Protein AF-G4ZPX1-F1 (afdb_monomer)

Secondary structure (DSSP, 8-state):
-PPPPPTTTS-HHHHHHHHHHHHHH-BTTBPPTTHHHHHHHHHT--HHHHHHHHHGGG-TTTS---HHHHHHHH---HHHHHHHHHTTSS-----SSPPP--HHHHHHHHHHHHHHEE--TTS--EE----------------------

Foldseek 3Di:
DDDDQDLQNPPLLLLLLLLVQQVVCDDPNDGDPCSLVVSCVVSVDDSVSSVVSNVCQVPCVSNDDDLVVNCVRNVDDSVVVVVCCVVVSHDDDDPPDDPPCDPVNVVVVVVVQVVQWDDDPPGDTDGPDPPPPDPPPPPPDPPDDDDDD

Structure (mmCIF, N/CA/C/O backbone):
data_AF-G4ZPX1-F1
#
_entry.id   AF-G4ZPX1-F1
#
loop_
_atom_site.group_PDB
_atom_site.id
_atom_site.type_symbol
_atom_site.label_atom_id
_atom_site.label_alt_id
_atom_site.label_comp_id
_atom_site.label_asym_id
_atom_site.label_entity_id
_atom_site.label_seq_id
_atom_site.pdbx_PDB_ins_code
_atom_site.Cartn_x
_atom_site.Cartn_y
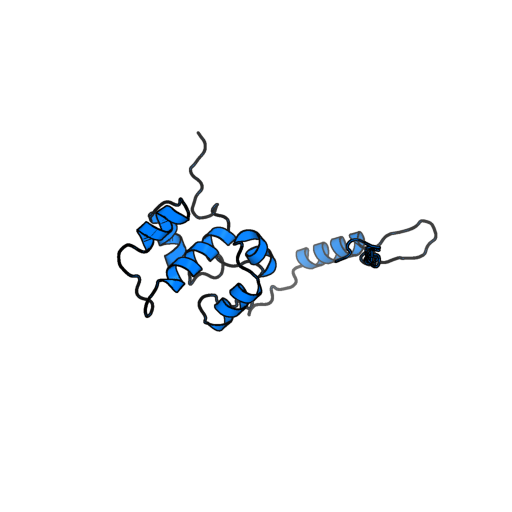_atom_site.Cartn_z
_atom_site.occupancy
_atom_site.B_iso_or_equiv
_atom_site.auth_seq_id
_atom_site.auth_comp_id
_atom_site.auth_asym_id
_atom_site.auth_atom_id
_atom_site.pdbx_PDB_model_num
ATOM 1 N N . MET A 1 1 ? -25.672 5.554 -15.683 1.00 37.12 1 MET A N 1
ATOM 2 C CA . MET A 1 1 ? -25.427 5.638 -14.225 1.00 37.12 1 MET A CA 1
ATOM 3 C C . MET A 1 1 ? -23.977 5.265 -13.937 1.00 37.12 1 MET A C 1
ATOM 5 O O . MET A 1 1 ? -23.574 4.195 -14.384 1.00 37.12 1 MET A O 1
ATOM 9 N N . PRO A 1 2 ? -23.169 6.116 -13.281 1.00 41.38 2 PRO A N 1
ATOM 10 C CA . PRO A 1 2 ? -21.774 5.790 -12.992 1.00 41.38 2 PRO A CA 1
ATOM 11 C C . PRO A 1 2 ? -21.700 4.711 -11.901 1.00 41.38 2 PRO A C 1
ATOM 13 O O . PRO A 1 2 ? -22.373 4.808 -10.877 1.00 41.38 2 PRO A O 1
ATOM 16 N N . ARG A 1 3 ? -20.921 3.650 -12.143 1.00 43.56 3 ARG A N 1
ATOM 17 C CA . ARG A 1 3 ? -20.733 2.548 -11.186 1.00 43.56 3 ARG A CA 1
ATOM 18 C C . ARG A 1 3 ? -19.874 3.017 -10.008 1.00 43.56 3 ARG A C 1
ATOM 20 O O . ARG A 1 3 ? -18.941 3.794 -10.190 1.00 43.56 3 ARG A O 1
ATOM 27 N N . THR A 1 4 ? -20.167 2.511 -8.813 1.00 50.19 4 THR A N 1
ATOM 28 C CA . THR A 1 4 ? -19.365 2.721 -7.603 1.00 50.19 4 THR A CA 1
ATOM 29 C C . THR A 1 4 ? -17.980 2.106 -7.798 1.00 50.19 4 THR A C 1
ATOM 31 O O . THR A 1 4 ? -17.875 0.913 -8.082 1.00 50.19 4 THR A O 1
ATOM 34 N N . VAL A 1 5 ? -16.936 2.927 -7.659 1.00 48.28 5 VAL A N 1
ATOM 35 C CA . VAL A 1 5 ? -15.521 2.535 -7.747 1.00 48.28 5 VAL A CA 1
ATOM 36 C C . VAL A 1 5 ? -15.256 1.293 -6.894 1.00 48.28 5 VAL A C 1
ATOM 38 O O . VAL A 1 5 ? -15.472 1.291 -5.679 1.00 48.28 5 VAL A O 1
ATOM 41 N N . GLY A 1 6 ? -14.847 0.208 -7.547 1.00 49.94 6 GLY A N 1
ATOM 42 C CA . GLY A 1 6 ? -14.564 -1.061 -6.895 1.00 49.94 6 GLY A CA 1
ATOM 43 C C . GLY A 1 6 ? -13.269 -0.982 -6.092 1.00 49.94 6 GLY A C 1
ATOM 44 O O . GLY A 1 6 ? -12.455 -0.080 -6.267 1.00 49.94 6 GLY A O 1
ATOM 45 N N . ALA A 1 7 ? -13.007 -1.980 -5.247 1.00 50.41 7 ALA A N 1
ATOM 46 C CA . ALA A 1 7 ? -11.753 -2.067 -4.493 1.00 50.41 7 ALA A CA 1
ATOM 47 C C . ALA A 1 7 ? -10.489 -2.038 -5.383 1.00 50.41 7 ALA A C 1
ATOM 49 O O . ALA A 1 7 ? -9.412 -1.752 -4.875 1.00 50.41 7 ALA A O 1
ATOM 50 N N . LYS A 1 8 ? -10.619 -2.305 -6.696 1.00 54.94 8 LYS A N 1
ATOM 51 C CA . LYS A 1 8 ? -9.565 -2.159 -7.716 1.00 54.94 8 LYS A CA 1
ATOM 52 C C . LYS A 1 8 ? -9.292 -0.706 -8.134 1.00 54.94 8 LYS A C 1
ATOM 54 O O . LYS A 1 8 ? -8.160 -0.437 -8.520 1.00 54.94 8 LYS A O 1
ATOM 59 N N . ASP A 1 9 ? -10.245 0.204 -7.959 1.00 61.44 9 ASP A N 1
ATOM 60 C CA . ASP A 1 9 ? -10.151 1.616 -8.362 1.00 61.44 9 ASP A CA 1
ATOM 61 C C . ASP A 1 9 ? -9.663 2.534 -7.228 1.00 61.44 9 ASP A C 1
ATOM 63 O O . ASP A 1 9 ? -9.348 3.700 -7.446 1.00 61.44 9 ASP A O 1
ATOM 67 N N . ILE A 1 10 ? -9.578 2.016 -5.996 1.00 71.00 10 ILE A N 1
ATOM 68 C CA . ILE A 1 10 ? -9.007 2.747 -4.858 1.00 71.00 10 ILE A CA 1
ATOM 69 C C . ILE A 1 10 ? -7.516 2.946 -5.123 1.00 71.00 10 ILE A C 1
ATOM 71 O O . ILE A 1 10 ? -6.795 1.957 -5.281 1.00 71.00 10 ILE A O 1
ATOM 75 N N . THR A 1 11 ? -7.038 4.191 -5.123 1.00 77.12 11 THR A N 1
ATOM 76 C CA . THR A 1 11 ? -5.623 4.496 -5.358 1.00 77.12 11 THR A CA 1
ATOM 77 C C . THR A 1 11 ? -4.735 3.691 -4.396 1.00 77.12 11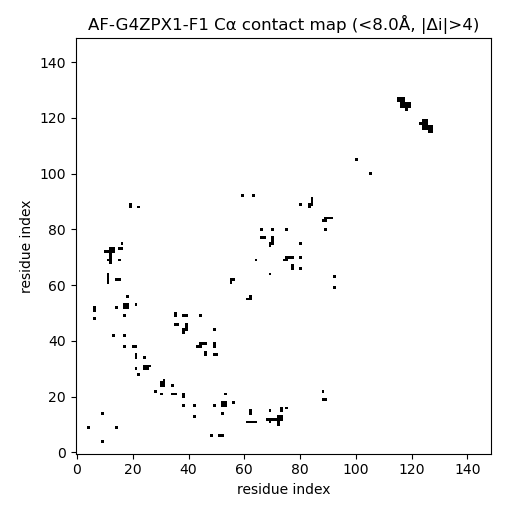 THR A C 1
ATOM 79 O O . THR A 1 11 ? -5.005 3.676 -3.190 1.00 77.12 11 THR A O 1
ATOM 82 N N . PRO A 1 12 ? -3.681 3.016 -4.879 1.00 73.44 12 PRO A N 1
ATOM 83 C CA . PRO A 1 12 ? -2.778 2.211 -4.046 1.00 73.44 12 PRO A CA 1
ATOM 84 C C . PRO A 1 12 ? -2.217 2.962 -2.824 1.00 73.44 12 PRO A C 1
ATOM 86 O O . PRO A 1 12 ? -2.139 2.378 -1.743 1.00 73.44 12 PRO A O 1
ATOM 89 N N . GLY A 1 13 ? -1.954 4.271 -2.930 1.00 77.81 13 GLY A N 1
ATOM 90 C CA . GLY A 1 13 ? -1.565 5.108 -1.786 1.00 77.81 13 GLY A CA 1
ATOM 91 C C . GLY A 1 13 ? -2.589 5.149 -0.645 1.00 77.81 13 GLY A C 1
ATOM 92 O O . GLY A 1 13 ? -2.211 5.047 0.522 1.00 77.81 13 GLY A O 1
ATOM 93 N N . VAL A 1 14 ? -3.888 5.206 -0.964 1.00 81.38 14 VAL A N 1
ATOM 94 C CA . VAL A 1 14 ? -4.971 5.167 0.037 1.00 81.38 14 VAL A CA 1
ATOM 95 C C . VAL A 1 14 ? -5.021 3.799 0.714 1.00 81.38 14 VAL A C 1
ATOM 97 O O . VAL A 1 14 ? -5.189 3.720 1.929 1.00 81.38 14 VAL A O 1
ATOM 100 N N . ARG A 1 15 ? -4.813 2.711 -0.040 1.00 83.25 15 ARG A N 1
ATOM 101 C CA . ARG A 1 15 ? -4.777 1.352 0.530 1.00 83.25 15 ARG A CA 1
ATOM 102 C C . ARG A 1 15 ? -3.642 1.209 1.536 1.00 83.25 15 ARG A C 1
ATOM 104 O O . ARG A 1 15 ? -3.856 0.675 2.619 1.00 83.25 15 ARG A O 1
ATOM 111 N N . VAL A 1 16 ? -2.460 1.727 1.207 1.00 80.38 16 VAL A N 1
ATOM 112 C CA . VAL A 1 16 ? -1.295 1.667 2.098 1.00 80.38 16 VAL A CA 1
ATOM 113 C C . VAL A 1 16 ? -1.518 2.512 3.347 1.00 80.38 16 VAL A C 1
ATOM 115 O O . VAL A 1 16 ? -1.234 2.041 4.445 1.00 80.38 16 VAL A O 1
ATOM 118 N N . ALA A 1 17 ? -2.083 3.713 3.210 1.00 84.12 17 ALA A N 1
ATOM 119 C CA . ALA A 1 17 ? -2.415 4.555 4.356 1.00 84.12 17 ALA A CA 1
ATOM 120 C C . ALA A 1 17 ? -3.411 3.867 5.307 1.00 84.12 17 ALA A C 1
ATOM 122 O O . ALA A 1 17 ? -3.209 3.886 6.520 1.00 84.12 17 ALA A O 1
ATOM 123 N N . VAL A 1 18 ? -4.436 3.194 4.769 1.00 85.56 18 VAL A N 1
ATOM 124 C CA . VAL A 1 18 ? -5.400 2.406 5.556 1.00 85.56 18 VAL A CA 1
ATOM 125 C C . VAL A 1 18 ? -4.713 1.241 6.271 1.00 85.56 18 VAL A C 1
ATOM 127 O O . VAL A 1 18 ? -4.941 1.052 7.463 1.00 85.56 18 VAL A O 1
ATOM 130 N N . VAL A 1 19 ? -3.861 0.475 5.579 1.00 85.75 19 VAL A N 1
ATOM 131 C CA . VAL A 1 19 ? -3.137 -0.660 6.181 1.00 85.75 19 VAL A CA 1
ATOM 132 C C . VAL A 1 19 ? -2.225 -0.188 7.308 1.00 85.75 19 VAL A C 1
ATOM 134 O O . VAL A 1 19 ? -2.292 -0.741 8.400 1.00 85.75 19 VAL A O 1
ATOM 137 N N . VAL A 1 20 ? -1.428 0.860 7.078 1.00 85.00 20 VAL A N 1
ATOM 138 C CA . VAL A 1 20 ? -0.540 1.426 8.103 1.00 85.00 20 VAL A CA 1
ATOM 139 C C . VAL A 1 20 ? -1.351 1.948 9.288 1.00 85.00 20 VAL A C 1
ATOM 141 O O . VAL A 1 20 ? -1.007 1.651 10.424 1.00 85.00 20 VAL A O 1
ATOM 144 N N . PHE A 1 21 ? -2.449 2.669 9.048 1.00 86.38 21 PHE A N 1
ATOM 145 C CA . PHE A 1 21 ? -3.309 3.197 10.111 1.00 86.38 21 PHE A CA 1
ATOM 146 C C . PHE A 1 21 ? -3.945 2.100 10.971 1.00 86.38 21 PHE A C 1
ATOM 148 O O . PHE A 1 21 ? -4.047 2.233 12.187 1.00 86.38 21 PHE A O 1
ATOM 155 N N . ILE A 1 22 ? -4.406 1.018 10.347 1.00 86.25 22 ILE A N 1
ATOM 156 C CA . ILE A 1 22 ? -4.993 -0.100 11.083 1.00 86.25 22 ILE A CA 1
ATOM 157 C C . ILE A 1 22 ? -3.911 -0.849 11.866 1.00 86.25 22 ILE A C 1
ATOM 159 O O . ILE A 1 22 ? -4.145 -1.235 13.010 1.00 86.25 22 ILE A O 1
ATOM 163 N N . ASP A 1 23 ? -2.728 -1.019 11.281 1.00 84.00 23 ASP A N 1
ATOM 164 C CA . ASP A 1 23 ? -1.614 -1.716 11.914 1.00 84.00 23 ASP A CA 1
ATOM 165 C C . ASP A 1 23 ? -1.036 -0.949 13.114 1.00 84.00 23 ASP A C 1
ATOM 167 O O . ASP A 1 23 ? -0.782 -1.556 14.149 1.00 84.00 23 ASP A O 1
ATOM 171 N N . THR A 1 24 ? -0.942 0.387 13.055 1.00 83.38 24 THR A N 1
ATOM 172 C CA . THR A 1 24 ? -0.506 1.195 14.213 1.00 83.38 24 THR A CA 1
ATOM 173 C C . THR A 1 24 ? -1.468 1.134 15.400 1.00 83.38 24 THR A C 1
ATOM 175 O O . THR A 1 24 ? -1.058 1.366 16.536 1.00 83.38 24 THR A O 1
ATOM 178 N N . LEU A 1 25 ? -2.744 0.831 15.152 1.00 81.94 25 LEU A N 1
ATOM 179 C CA . LEU A 1 25 ? -3.764 0.651 16.187 1.00 81.94 25 LEU A CA 1
ATOM 180 C C . LEU A 1 25 ? -3.924 -0.812 16.621 1.00 81.94 25 LEU A C 1
ATOM 182 O O . LEU A 1 25 ? -4.575 -1.084 17.633 1.00 81.94 25 LEU A O 1
ATOM 186 N N . SER A 1 26 ? -3.355 -1.746 15.863 1.00 81.19 26 SER A N 1
ATOM 187 C CA . SER A 1 26 ? -3.366 -3.171 16.162 1.00 81.19 26 SER A CA 1
ATOM 188 C C . SER A 1 26 ? -2.441 -3.463 17.341 1.00 81.19 26 SER A C 1
ATOM 190 O O . SER A 1 26 ? -1.305 -2.996 17.391 1.00 81.19 26 SER A O 1
ATOM 192 N N . LYS A 1 27 ? -2.914 -4.262 18.300 1.00 77.38 27 LYS A N 1
ATOM 193 C CA . LYS A 1 27 ? -2.084 -4.790 19.390 1.00 77.38 27 LYS A CA 1
ATOM 194 C C . LYS A 1 27 ? -1.890 -6.279 19.132 1.00 77.38 27 LYS A C 1
ATOM 196 O O . LYS A 1 27 ? -2.872 -7.004 19.013 1.00 77.38 27 LYS A O 1
ATOM 201 N N . GLU A 1 28 ? -0.641 -6.723 18.985 1.00 68.12 28 GLU A N 1
ATOM 202 C CA . GLU A 1 28 ? -0.285 -8.145 18.788 1.00 68.12 28 GLU A CA 1
ATOM 203 C C . GLU A 1 28 ? -0.960 -8.811 17.568 1.00 68.12 28 GLU A C 1
ATOM 205 O O . GLU A 1 28 ? -1.257 -10.004 17.563 1.00 68.12 28 GLU A O 1
ATOM 210 N N . GLY A 1 29 ? -1.251 -8.040 16.514 1.00 65.88 29 GLY A N 1
ATOM 211 C CA . GLY A 1 29 ? -1.948 -8.551 15.327 1.00 65.88 29 GLY A CA 1
ATOM 212 C C . GLY A 1 29 ? -3.456 -8.753 15.519 1.00 65.88 29 GLY A C 1
ATOM 213 O O . GLY A 1 29 ? -4.136 -9.186 14.586 1.00 65.88 29 GLY A O 1
ATOM 214 N N . ARG A 1 30 ? -3.994 -8.409 16.696 1.00 71.56 30 ARG A N 1
ATOM 215 C CA . ARG A 1 30 ? -5.429 -8.372 16.965 1.00 71.56 30 ARG A CA 1
ATOM 216 C C . ARG A 1 30 ? -5.960 -6.965 16.766 1.00 71.56 30 ARG A C 1
ATOM 218 O O . ARG A 1 30 ? -5.439 -5.985 17.296 1.00 71.56 30 ARG A O 1
ATOM 225 N N . LEU A 1 31 ? -7.050 -6.893 16.014 1.00 80.00 31 LEU A N 1
ATOM 226 C CA . LEU A 1 31 ? -7.725 -5.644 15.726 1.00 80.00 31 LEU A CA 1
ATOM 227 C C . LEU A 1 31 ? -8.665 -5.278 16.886 1.00 80.00 31 LEU A C 1
ATOM 229 O O . LEU A 1 31 ? -9.625 -6.014 17.123 1.00 80.00 31 LEU A O 1
ATOM 233 N N . PRO A 1 32 ? -8.449 -4.152 17.591 1.00 81.12 32 PRO A N 1
ATOM 234 C CA . PRO A 1 32 ? -9.378 -3.718 18.621 1.00 81.12 32 PRO A CA 1
ATOM 235 C C . PRO A 1 32 ? -10.749 -3.381 18.025 1.00 81.12 32 PRO A C 1
ATOM 237 O O . PRO A 1 32 ? -10.855 -2.866 16.901 1.00 81.12 32 PRO A O 1
ATOM 240 N N . TYR A 1 33 ? -11.805 -3.638 18.801 1.00 80.62 33 TYR A N 1
ATOM 241 C CA . TYR A 1 33 ? -13.180 -3.349 18.402 1.00 80.62 33 TYR A CA 1
ATOM 242 C C . TYR A 1 33 ? -13.341 -1.873 18.003 1.00 80.62 33 TYR A C 1
ATOM 244 O O . TYR A 1 33 ? -12.812 -0.967 18.645 1.00 80.62 33 TYR A O 1
ATOM 252 N N . GLY A 1 34 ? -14.046 -1.624 16.898 1.00 83.50 34 GLY A N 1
ATOM 253 C CA . GLY A 1 34 ? -1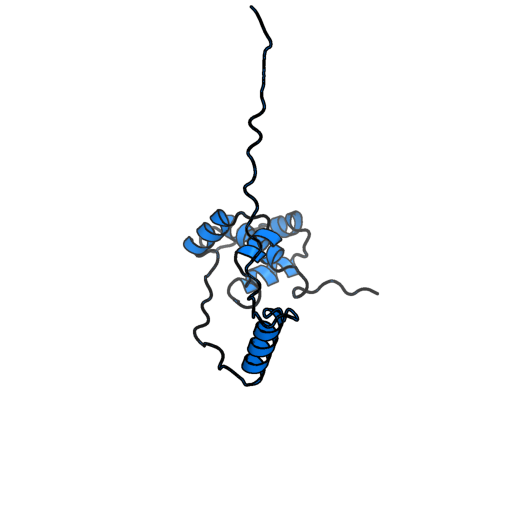4.289 -0.270 16.391 1.00 83.50 34 GLY A CA 1
ATOM 254 C C . GLY A 1 34 ? -13.159 0.346 15.553 1.00 83.50 34 GLY A C 1
ATOM 255 O O . GLY A 1 34 ? -13.373 1.403 14.958 1.00 83.50 34 GLY A O 1
ATOM 256 N N . THR A 1 35 ? -11.999 -0.305 15.403 1.00 87.44 35 THR A N 1
ATOM 257 C CA . THR A 1 35 ? -10.897 0.208 14.555 1.00 87.44 35 THR A CA 1
ATOM 258 C C . THR A 1 35 ? -11.313 0.358 13.090 1.00 87.44 35 THR A C 1
ATOM 260 O O . THR A 1 35 ? -11.033 1.378 12.461 1.00 87.44 35 THR A O 1
ATOM 263 N N . ILE A 1 36 ? -12.090 -0.596 12.565 1.00 85.81 36 ILE A N 1
ATOM 264 C CA . ILE A 1 36 ? -12.649 -0.532 11.202 1.00 85.81 36 ILE A CA 1
ATOM 265 C C . ILE A 1 36 ? -13.616 0.648 11.065 1.00 85.81 36 ILE A C 1
ATOM 267 O O . ILE A 1 36 ? -13.612 1.350 10.057 1.00 85.81 36 ILE A O 1
ATOM 271 N N . VAL A 1 37 ? -14.424 0.911 12.096 1.00 88.19 37 VAL A N 1
ATOM 272 C CA . VAL A 1 37 ? -15.37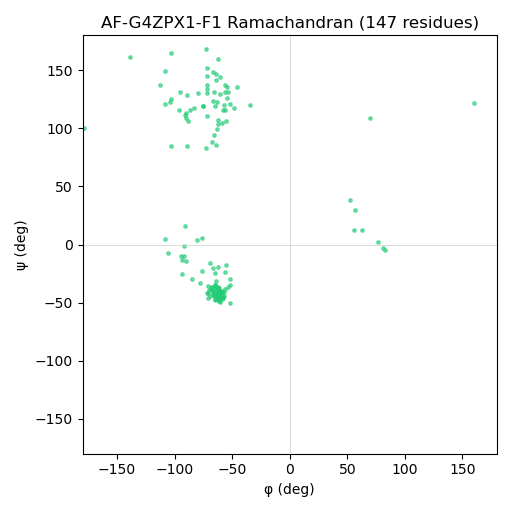4 2.035 12.111 1.00 88.19 37 VAL A CA 1
ATOM 273 C C . VAL A 1 37 ? -14.631 3.374 12.135 1.00 88.19 37 VAL A C 1
ATOM 275 O O . VAL A 1 37 ? -15.045 4.316 11.459 1.00 88.19 37 VAL A O 1
ATOM 278 N N . ARG A 1 38 ? -13.507 3.458 12.857 1.00 87.56 38 ARG A N 1
ATOM 279 C CA . ARG A 1 38 ? -12.620 4.632 12.850 1.00 87.56 38 ARG A CA 1
ATOM 280 C C . ARG A 1 38 ? -11.973 4.846 11.482 1.00 87.56 38 ARG A C 1
ATOM 282 O O . ARG A 1 38 ? -12.058 5.949 10.949 1.00 87.56 38 ARG A O 1
ATOM 289 N N . ALA A 1 39 ? -11.414 3.795 10.880 1.00 86.56 39 ALA A N 1
ATOM 290 C CA . ALA A 1 39 ? -10.820 3.857 9.544 1.00 86.56 39 ALA A CA 1
ATOM 291 C C . ALA A 1 39 ? -11.853 4.258 8.474 1.00 86.56 39 ALA A C 1
ATOM 293 O O . ALA A 1 39 ? -11.582 5.126 7.648 1.00 86.56 39 ALA A O 1
ATOM 294 N N . LYS A 1 40 ? -13.076 3.714 8.543 1.00 90.00 40 LYS A N 1
ATOM 295 C CA . LYS A 1 40 ? -14.209 4.107 7.690 1.00 90.00 40 LYS A CA 1
ATOM 296 C C . LYS A 1 40 ? -14.439 5.623 7.721 1.00 90.00 40 LYS A C 1
ATOM 298 O O . LYS A 1 40 ? -14.547 6.247 6.669 1.00 90.00 40 LYS A O 1
ATOM 303 N N . LYS A 1 41 ? -14.516 6.208 8.923 1.00 88.44 41 LYS A N 1
ATOM 304 C CA . LYS A 1 41 ? -14.761 7.648 9.114 1.00 88.44 41 LYS A CA 1
ATOM 305 C C . LYS A 1 41 ? -13.603 8.503 8.597 1.00 88.44 41 LYS A C 1
ATOM 307 O O . LYS A 1 41 ? -13.853 9.498 7.927 1.00 88.44 41 LYS A O 1
ATOM 312 N N . LEU A 1 42 ? -12.363 8.103 8.877 1.00 86.19 42 LEU A N 1
ATOM 313 C CA . LEU A 1 42 ? -11.170 8.867 8.500 1.00 86.19 42 LEU A CA 1
ATOM 314 C C . LEU A 1 42 ? -10.904 8.853 6.993 1.00 86.19 42 LEU A C 1
ATOM 316 O O . LEU A 1 42 ? -10.664 9.901 6.405 1.00 86.19 42 LEU A O 1
ATOM 320 N N . PHE A 1 43 ? -10.992 7.683 6.358 1.00 85.38 43 PHE A N 1
ATOM 321 C CA . PHE A 1 43 ? -10.685 7.523 4.934 1.00 85.38 43 PHE A CA 1
ATOM 322 C C . PHE A 1 43 ? -11.910 7.681 4.022 1.00 85.38 43 PHE A C 1
ATOM 324 O O . PHE A 1 43 ? -11.773 7.598 2.806 1.00 85.38 43 PHE A O 1
ATOM 331 N N . LYS A 1 44 ? -13.105 7.913 4.591 1.00 86.75 44 LYS A N 1
ATOM 332 C CA . LYS A 1 44 ? -14.384 8.045 3.864 1.00 86.75 44 LYS A CA 1
ATOM 333 C C . LYS A 1 44 ? -14.663 6.864 2.918 1.00 86.75 44 LYS A C 1
ATOM 335 O O . LYS A 1 44 ? -15.199 7.034 1.828 1.00 86.75 44 LYS A O 1
ATOM 340 N N . LEU A 1 45 ? -14.303 5.656 3.350 1.00 84.38 45 LEU A N 1
ATOM 341 C CA . LEU A 1 45 ? -14.506 4.408 2.606 1.00 84.38 45 LEU A CA 1
ATOM 342 C C . LEU A 1 45 ? -15.686 3.612 3.170 1.00 84.38 45 LEU A C 1
ATOM 344 O O . LEU A 1 45 ? -16.144 3.857 4.285 1.00 84.38 45 LEU A O 1
ATOM 348 N N . SER A 1 46 ? -16.184 2.627 2.420 1.00 86.06 46 SER A N 1
ATOM 349 C CA . SER A 1 46 ? -17.157 1.670 2.955 1.00 86.06 46 SER A CA 1
ATOM 350 C C . SER A 1 46 ? -16.482 0.710 3.941 1.00 86.06 46 SER A C 1
ATOM 352 O O . SER A 1 46 ? -15.293 0.412 3.830 1.00 86.06 46 SER A O 1
ATOM 354 N N . ARG A 1 47 ? -17.246 0.187 4.911 1.00 82.50 47 ARG A N 1
ATOM 355 C CA . ARG A 1 47 ? -16.729 -0.801 5.874 1.00 82.50 47 ARG A CA 1
ATOM 356 C C . ARG A 1 47 ? -16.160 -2.032 5.153 1.00 82.50 47 ARG A C 1
ATOM 358 O O . ARG A 1 47 ? -15.052 -2.453 5.465 1.00 82.50 47 ARG A O 1
ATOM 365 N N . ALA A 1 48 ? -16.884 -2.532 4.150 1.00 83.12 48 ALA A N 1
ATOM 366 C CA . ALA A 1 48 ? -16.472 -3.674 3.339 1.00 83.12 48 ALA A CA 1
ATOM 367 C C . ALA A 1 48 ? -15.169 -3.406 2.565 1.00 83.12 48 ALA A C 1
ATOM 369 O O . ALA A 1 48 ? -14.314 -4.284 2.479 1.00 83.12 48 ALA A O 1
ATOM 370 N N . ALA A 1 49 ? -14.968 -2.187 2.048 1.00 82.50 49 ALA A N 1
ATOM 371 C CA . ALA A 1 49 ? -13.716 -1.822 1.385 1.00 82.50 49 ALA A CA 1
ATOM 372 C C . ALA A 1 49 ? -12.530 -1.853 2.360 1.00 82.50 49 ALA A C 1
ATOM 374 O O . ALA A 1 49 ? -11.479 -2.389 2.022 1.00 82.50 49 ALA A O 1
ATOM 375 N N . VAL A 1 50 ? -12.707 -1.340 3.580 1.00 85.00 50 VAL A N 1
ATOM 376 C CA . VAL A 1 50 ? -11.669 -1.367 4.623 1.00 85.00 50 VAL A CA 1
ATOM 377 C C . VAL A 1 50 ? -11.336 -2.805 5.043 1.00 85.00 50 VAL A C 1
ATOM 379 O O . VAL A 1 50 ? -10.161 -3.148 5.148 1.00 85.00 50 VAL A O 1
ATOM 382 N N . GLU A 1 51 ? -12.344 -3.663 5.225 1.00 84.75 51 GLU A N 1
ATOM 383 C CA . GLU A 1 51 ? -12.157 -5.093 5.532 1.00 84.75 51 GLU A CA 1
ATOM 384 C C . GLU A 1 51 ? -11.425 -5.830 4.404 1.00 84.75 51 GLU A C 1
ATOM 386 O O . GLU A 1 51 ? -10.478 -6.573 4.663 1.00 84.75 51 GLU A O 1
ATOM 391 N N . THR A 1 52 ? -11.797 -5.562 3.149 1.00 83.94 52 THR A N 1
ATOM 392 C CA . THR A 1 52 ? -11.128 -6.131 1.969 1.00 83.94 52 THR A CA 1
ATOM 393 C C . THR A 1 52 ? -9.662 -5.692 1.918 1.00 83.94 52 THR A C 1
ATOM 395 O O . THR A 1 52 ? -8.775 -6.529 1.782 1.00 83.94 52 THR A O 1
ATOM 398 N N . ILE A 1 53 ? -9.377 -4.394 2.087 1.00 83.44 53 ILE A N 1
ATOM 399 C CA . ILE A 1 53 ? -8.004 -3.858 2.103 1.00 83.44 53 ILE A CA 1
ATOM 400 C C . ILE A 1 53 ? -7.178 -4.505 3.222 1.00 83.44 53 ILE A C 1
ATOM 402 O O . ILE A 1 53 ? -6.035 -4.899 2.994 1.00 83.44 53 ILE A O 1
ATOM 406 N N . TRP A 1 54 ? -7.758 -4.664 4.414 1.00 83.50 54 TRP A N 1
ATOM 407 C CA . TRP A 1 54 ? -7.089 -5.317 5.538 1.00 83.50 54 TRP A CA 1
ATOM 408 C C . TRP A 1 54 ? -6.818 -6.809 5.286 1.00 83.50 54 TRP A C 1
ATOM 410 O O . TRP A 1 54 ? -5.761 -7.331 5.655 1.00 83.50 54 TRP A O 1
ATOM 420 N N . GLY A 1 55 ? -7.733 -7.506 4.609 1.00 80.12 55 GLY A N 1
ATOM 421 C CA . GLY A 1 55 ? -7.532 -8.882 4.150 1.00 80.12 55 GLY A CA 1
ATOM 422 C C . GLY A 1 55 ? -6.381 -9.011 3.148 1.00 80.12 55 GLY A C 1
ATOM 423 O O . GLY A 1 55 ? -5.599 -9.956 3.223 1.00 80.12 55 GLY A O 1
ATOM 424 N N . LEU A 1 56 ? -6.208 -8.011 2.280 1.00 75.44 56 LEU A N 1
ATOM 425 C CA . LEU A 1 56 ? -5.185 -7.969 1.229 1.00 75.44 56 LEU A CA 1
ATOM 426 C C . LEU A 1 56 ? -3.788 -7.551 1.722 1.00 75.44 56 LEU A C 1
ATOM 428 O O . LEU A 1 56 ? -2.862 -7.481 0.920 1.00 75.44 56 LEU A O 1
ATOM 432 N N . ARG A 1 57 ? -3.583 -7.335 3.030 1.00 73.38 57 ARG A N 1
ATOM 433 C CA . ARG A 1 57 ? -2.268 -6.986 3.618 1.00 73.38 57 ARG A CA 1
ATOM 434 C C . ARG A 1 57 ? -1.149 -7.992 3.312 1.00 73.38 57 ARG A C 1
ATOM 436 O O . ARG A 1 57 ? 0.028 -7.649 3.385 1.00 73.38 57 ARG A O 1
ATOM 443 N N . GLY A 1 58 ? -1.514 -9.238 3.004 1.00 65.31 58 GLY A N 1
ATOM 444 C CA . GLY A 1 58 ? -0.585 -10.297 2.607 1.00 65.31 58 GLY A CA 1
ATOM 445 C C . GLY A 1 58 ? -0.337 -10.392 1.100 1.00 65.31 58 GLY A C 1
ATOM 446 O O . GLY A 1 58 ? 0.615 -11.061 0.705 1.00 65.31 58 GLY A O 1
ATOM 447 N N . ASP A 1 59 ? -1.159 -9.740 0.272 1.00 66.44 59 ASP A N 1
ATOM 448 C CA . ASP A 1 59 ? -1.069 -9.821 -1.183 1.00 66.44 59 ASP A CA 1
ATOM 449 C C . ASP A 1 59 ? -0.146 -8.715 -1.729 1.00 66.44 59 ASP A C 1
ATOM 451 O O . ASP A 1 59 ? -0.481 -7.523 -1.681 1.00 66.44 59 ASP A O 1
ATOM 455 N N . PRO A 1 60 ? 1.030 -9.079 -2.273 1.00 59.09 60 PRO A N 1
ATOM 456 C CA . PRO A 1 60 ? 1.975 -8.110 -2.794 1.00 59.09 60 PRO A CA 1
ATOM 457 C C . PRO A 1 60 ? 1.481 -7.425 -4.067 1.00 59.09 60 PRO A C 1
ATOM 459 O O . PRO A 1 60 ? 2.064 -6.421 -4.435 1.00 59.09 60 PRO A O 1
ATOM 462 N N . VAL A 1 61 ? 0.462 -7.911 -4.779 1.00 60.53 61 VAL A N 1
ATOM 463 C CA . VAL A 1 61 ? 0.035 -7.291 -6.049 1.00 60.53 61 VAL A CA 1
ATOM 464 C C . VAL A 1 61 ? -0.794 -6.028 -5.804 1.00 60.53 61 VAL A C 1
ATOM 466 O O . VAL A 1 61 ? -0.706 -5.063 -6.558 1.00 60.53 61 VA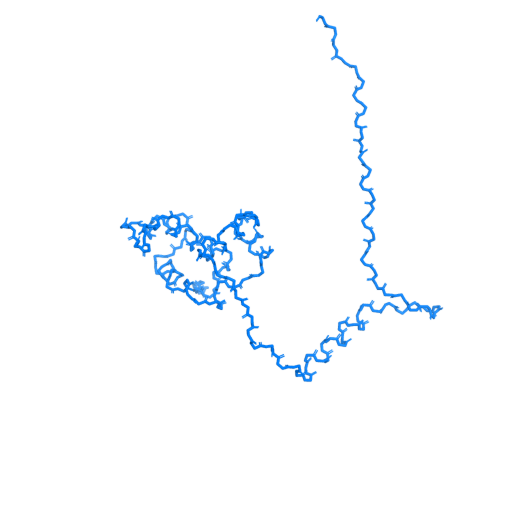L A O 1
ATOM 469 N N . VAL A 1 62 ? -1.564 -6.009 -4.719 1.00 59.88 62 VAL A N 1
ATOM 470 C CA . VAL A 1 62 ? -2.560 -4.969 -4.415 1.00 59.88 62 VAL A CA 1
ATOM 471 C C . VAL A 1 62 ? -1.940 -3.752 -3.717 1.00 59.88 62 VAL A C 1
ATOM 473 O O . VAL A 1 62 ? -2.432 -2.635 -3.870 1.00 59.88 62 VAL A O 1
ATOM 476 N N . LEU A 1 63 ? -0.861 -3.959 -2.957 1.00 60.72 63 LEU A N 1
ATOM 477 C CA . LEU A 1 63 ? -0.192 -2.929 -2.147 1.00 60.72 63 LEU A CA 1
ATOM 478 C C . LEU A 1 63 ? 1.165 -2.493 -2.715 1.00 60.72 63 LEU A C 1
ATOM 480 O O . LEU A 1 63 ? 1.895 -1.727 -2.082 1.00 60.72 63 LEU A O 1
ATOM 484 N N . ARG A 1 64 ? 1.538 -3.003 -3.891 1.00 64.19 64 ARG A N 1
ATOM 485 C CA . ARG A 1 64 ? 2.851 -2.759 -4.478 1.00 64.19 64 ARG A CA 1
ATOM 486 C C . ARG A 1 64 ? 2.880 -1.487 -5.292 1.00 64.19 64 ARG A C 1
ATOM 488 O O . ARG A 1 64 ? 2.347 -1.406 -6.391 1.00 64.19 64 ARG A O 1
ATOM 495 N N . GLU A 1 65 ? 3.684 -0.567 -4.797 1.00 67.44 65 GLU A N 1
ATOM 496 C CA . GLU A 1 65 ? 4.153 0.591 -5.532 1.00 67.44 65 GLU A CA 1
ATOM 497 C C . GLU A 1 65 ? 5.633 0.833 -5.238 1.00 67.44 65 GLU A C 1
ATOM 499 O O . GLU A 1 65 ? 6.200 0.331 -4.263 1.00 67.44 65 GLU A O 1
ATOM 504 N N . ALA A 1 66 ? 6.291 1.604 -6.104 1.00 63.22 66 ALA A N 1
ATOM 505 C CA . ALA A 1 66 ? 7.616 2.114 -5.792 1.00 63.22 66 ALA A CA 1
ATOM 506 C C . ALA A 1 66 ? 7.515 3.063 -4.590 1.00 63.22 66 ALA A C 1
ATOM 508 O O . ALA A 1 66 ? 6.600 3.876 -4.526 1.00 63.22 66 ALA A O 1
ATOM 509 N N . LEU A 1 67 ? 8.489 3.040 -3.676 1.00 64.75 67 LEU A N 1
ATOM 510 C CA . LEU A 1 67 ? 8.508 3.923 -2.497 1.00 64.75 67 LEU A CA 1
ATOM 511 C C . LEU A 1 67 ? 8.326 5.414 -2.827 1.00 64.75 67 LEU A C 1
ATOM 513 O O . LEU A 1 67 ? 7.791 6.157 -2.014 1.00 64.75 67 LEU A O 1
ATOM 517 N N . ARG A 1 68 ? 8.757 5.846 -4.021 1.00 63.06 68 ARG A N 1
ATOM 518 C CA . ARG A 1 68 ? 8.507 7.203 -4.537 1.00 63.06 68 ARG A CA 1
ATOM 519 C C . ARG A 1 68 ? 7.048 7.447 -4.920 1.00 63.06 68 ARG A C 1
ATOM 521 O O . ARG A 1 68 ? 6.536 8.516 -4.626 1.00 63.06 68 ARG A O 1
ATOM 528 N N . ALA A 1 69 ? 6.404 6.479 -5.565 1.00 65.44 69 ALA A N 1
ATOM 529 C CA . ALA A 1 69 ? 4.985 6.563 -5.902 1.00 65.44 69 ALA A CA 1
ATOM 530 C C . ALA A 1 69 ? 4.124 6.538 -4.627 1.00 65.44 69 ALA A C 1
ATOM 532 O O . ALA A 1 69 ? 3.239 7.368 -4.469 1.00 65.44 69 ALA A O 1
ATOM 533 N N . LEU A 1 70 ? 4.493 5.694 -3.659 1.00 71.12 70 LEU A N 1
ATOM 534 C CA . LEU A 1 70 ? 3.880 5.643 -2.330 1.00 71.12 70 LEU A CA 1
ATOM 535 C C . LEU A 1 70 ? 3.974 6.961 -1.566 1.00 71.12 70 LEU A C 1
ATOM 537 O O . LEU A 1 70 ? 2.987 7.397 -0.988 1.00 71.12 70 LEU A O 1
ATOM 541 N N . GLU A 1 71 ? 5.149 7.587 -1.538 1.00 75.31 71 GLU A N 1
ATOM 542 C CA . GLU A 1 71 ? 5.349 8.893 -0.900 1.00 75.31 71 GLU A CA 1
ATOM 543 C C . GLU A 1 71 ? 4.418 9.949 -1.513 1.00 75.31 71 GLU A C 1
ATOM 545 O O . GLU A 1 71 ? 3.714 10.647 -0.784 1.00 75.31 71 GLU A O 1
ATOM 550 N N . ALA A 1 72 ? 4.340 9.995 -2.847 1.00 71.31 72 ALA A N 1
ATOM 551 C CA . ALA A 1 72 ? 3.449 10.905 -3.561 1.00 71.31 72 ALA A CA 1
ATOM 552 C C . ALA A 1 72 ? 1.958 10.613 -3.304 1.00 71.31 72 ALA A C 1
ATOM 554 O O . ALA A 1 72 ? 1.153 11.538 -3.253 1.00 71.31 72 ALA A O 1
ATOM 555 N N . ALA A 1 73 ? 1.586 9.342 -3.134 1.00 70.62 73 ALA A N 1
ATOM 556 C CA . ALA A 1 73 ? 0.190 8.919 -3.046 1.00 70.62 73 ALA A CA 1
ATOM 557 C C . ALA A 1 73 ? -0.367 8.827 -1.612 1.00 70.62 73 ALA A C 1
ATOM 559 O O . ALA A 1 73 ? -1.579 8.911 -1.428 1.00 70.62 73 ALA A O 1
ATOM 560 N N . SER A 1 74 ? 0.479 8.619 -0.598 1.00 67.56 74 SER A N 1
ATOM 561 C CA . SER A 1 74 ? 0.053 8.389 0.795 1.00 67.56 74 SER A CA 1
ATOM 562 C C . SER A 1 74 ? 0.278 9.582 1.726 1.00 67.56 74 SER A C 1
ATOM 564 O O . SER A 1 74 ? -0.144 9.524 2.877 1.00 67.56 74 SER A O 1
ATOM 566 N N . ALA A 1 75 ? 0.954 10.641 1.259 1.00 73.31 75 ALA A N 1
ATOM 567 C CA . ALA A 1 75 ? 1.424 11.763 2.083 1.00 73.31 75 ALA A CA 1
ATOM 568 C C . ALA A 1 75 ? 2.322 11.346 3.274 1.00 73.31 75 ALA A C 1
ATOM 570 O O . ALA A 1 75 ? 2.618 12.151 4.157 1.00 73.31 75 ALA A O 1
ATOM 571 N N . ILE A 1 76 ? 2.792 10.093 3.300 1.00 80.44 76 ILE A N 1
ATOM 572 C CA . ILE A 1 76 ? 3.741 9.578 4.286 1.00 80.44 76 ILE A CA 1
ATOM 573 C C . ILE A 1 76 ? 5.152 9.817 3.752 1.00 80.44 76 ILE A C 1
ATOM 575 O O . ILE A 1 76 ? 5.486 9.415 2.636 1.00 80.44 76 ILE A O 1
ATOM 579 N N . SER A 1 77 ? 6.013 10.427 4.571 1.00 80.88 77 SER A N 1
ATOM 580 C CA . SER A 1 77 ? 7.404 10.667 4.186 1.00 80.88 77 SER A CA 1
ATOM 581 C C . SER A 1 77 ? 8.143 9.359 3.892 1.00 80.88 77 SER A C 1
ATOM 583 O O . SER A 1 77 ? 7.968 8.344 4.578 1.00 80.88 77 SER A O 1
ATOM 585 N N . ARG A 1 78 ? 9.046 9.380 2.905 1.00 78.12 78 ARG A N 1
ATOM 586 C CA . ARG A 1 78 ? 9.840 8.198 2.537 1.00 78.12 78 ARG A CA 1
ATOM 587 C C . ARG A 1 78 ? 10.595 7.571 3.713 1.00 78.12 78 ARG A C 1
ATOM 589 O O . ARG A 1 78 ? 10.701 6.347 3.784 1.00 78.12 78 ARG A O 1
ATOM 596 N N . SER A 1 79 ? 11.108 8.381 4.641 1.00 81.62 79 SER A N 1
ATOM 597 C CA . SER A 1 79 ? 11.790 7.898 5.851 1.00 81.62 79 SER A CA 1
ATOM 598 C C . SER A 1 79 ? 10.853 7.092 6.760 1.00 81.62 79 SER A C 1
ATOM 600 O O . SER A 1 79 ? 11.252 6.067 7.315 1.00 81.62 79 SER A O 1
ATOM 602 N N . THR A 1 80 ? 9.587 7.495 6.853 1.00 84.00 80 THR A N 1
ATOM 603 C CA . THR A 1 80 ? 8.557 6.789 7.622 1.00 84.00 80 THR A CA 1
ATOM 604 C C . THR A 1 80 ? 8.145 5.490 6.939 1.00 84.00 80 THR A C 1
ATOM 606 O O . THR A 1 80 ? 8.093 4.454 7.598 1.00 84.00 80 THR A O 1
ATOM 609 N N . LEU A 1 81 ? 7.991 5.491 5.613 1.00 81.44 81 LEU A N 1
ATOM 610 C CA . LEU A 1 81 ? 7.773 4.259 4.845 1.00 81.44 81 LEU A CA 1
ATOM 611 C C . LEU A 1 81 ? 8.938 3.265 5.002 1.00 81.44 81 LEU A C 1
ATOM 613 O O . LEU A 1 81 ? 8.716 2.072 5.197 1.00 81.44 81 LEU A O 1
ATOM 617 N N . HIS A 1 82 ? 10.188 3.741 4.992 1.00 81.62 82 HIS A N 1
ATOM 618 C CA . HIS A 1 82 ? 11.369 2.908 5.253 1.00 81.62 82 HIS A CA 1
ATOM 619 C C . HIS A 1 82 ? 11.354 2.289 6.658 1.00 81.62 82 HIS A C 1
ATOM 621 O O . HIS A 1 82 ? 11.721 1.127 6.831 1.00 81.62 82 HIS A O 1
ATOM 627 N N . ARG A 1 83 ? 10.924 3.047 7.668 1.00 83.06 83 ARG A N 1
ATOM 628 C CA . ARG A 1 83 ? 10.765 2.548 9.038 1.00 83.06 83 ARG A CA 1
ATOM 629 C C . ARG A 1 83 ? 9.680 1.471 9.118 1.00 83.06 83 ARG A C 1
ATOM 631 O O . ARG A 1 83 ? 9.946 0.424 9.697 1.00 83.06 83 ARG A O 1
ATOM 638 N N . HIS A 1 84 ? 8.539 1.664 8.454 1.00 80.25 84 HIS A N 1
ATOM 639 C CA . HIS A 1 84 ? 7.480 0.649 8.360 1.00 80.25 84 HIS A CA 1
ATOM 640 C C . HIS A 1 84 ? 7.913 -0.623 7.611 1.00 80.25 84 HIS A C 1
ATOM 642 O O . HIS A 1 84 ? 7.470 -1.720 7.948 1.00 80.25 84 HIS A O 1
ATOM 648 N N . LEU A 1 85 ? 8.821 -0.506 6.634 1.00 81.75 85 LEU A N 1
ATOM 649 C CA . LEU A 1 85 ? 9.455 -1.664 5.990 1.00 81.75 85 LEU A CA 1
ATOM 650 C C . LEU A 1 85 ? 10.400 -2.421 6.937 1.00 81.75 85 LEU A C 1
ATOM 652 O O . LEU A 1 85 ? 10.475 -3.651 6.880 1.00 81.75 85 LEU A O 1
ATOM 656 N N . LYS A 1 86 ? 11.124 -1.710 7.814 1.00 82.00 86 LYS A N 1
ATOM 657 C CA . LYS A 1 86 ? 11.986 -2.333 8.833 1.00 82.00 86 LYS A CA 1
ATOM 658 C C . LYS A 1 86 ? 11.167 -3.049 9.906 1.00 82.00 86 LYS A C 1
ATOM 660 O O . LYS A 1 86 ? 11.485 -4.188 10.228 1.00 82.00 86 LYS A O 1
ATOM 665 N N . SER A 1 87 ? 10.096 -2.423 10.394 1.00 80.31 87 SER A N 1
ATOM 666 C CA . SER A 1 87 ? 9.199 -2.992 11.409 1.00 80.31 87 SER A CA 1
ATOM 667 C C . SER A 1 87 ? 8.231 -4.053 10.866 1.00 80.31 87 SER A C 1
ATOM 669 O O . SER A 1 87 ? 7.380 -4.527 11.606 1.00 80.31 87 SER A O 1
ATOM 671 N N . LYS A 1 88 ? 8.363 -4.447 9.587 1.00 74.69 88 LYS A N 1
ATOM 672 C CA . LYS A 1 88 ? 7.581 -5.504 8.910 1.00 74.69 88 LYS A CA 1
ATOM 673 C C . LYS A 1 88 ? 6.075 -5.246 8.789 1.00 74.69 88 LYS A C 1
ATOM 675 O O . LYS A 1 88 ? 5.350 -6.146 8.367 1.00 74.69 88 LYS A O 1
ATOM 680 N N . VAL A 1 89 ? 5.646 -4.013 9.052 1.00 74.62 89 VAL A N 1
ATOM 681 C CA . VAL A 1 89 ? 4.295 -3.505 8.762 1.00 74.62 89 VAL A CA 1
ATOM 682 C C . VAL A 1 89 ? 4.054 -3.508 7.256 1.00 74.62 89 VAL A C 1
ATOM 684 O O . VAL A 1 89 ? 3.026 -3.963 6.765 1.00 74.62 89 VAL A O 1
ATOM 687 N N . LEU A 1 90 ? 5.066 -3.063 6.510 1.00 74.38 90 LEU A N 1
ATOM 688 C CA . LEU A 1 90 ? 5.153 -3.223 5.065 1.00 74.38 90 LEU A CA 1
ATOM 689 C C . LEU A 1 90 ? 6.232 -4.262 4.746 1.00 74.38 90 LEU A C 1
ATOM 691 O O . LEU A 1 90 ? 7.228 -4.390 5.463 1.00 74.38 90 LEU A O 1
ATOM 695 N N . ARG A 1 91 ? 6.070 -5.001 3.647 1.00 74.75 91 ARG A N 1
ATOM 696 C CA . ARG A 1 91 ? 7.038 -6.021 3.218 1.00 74.75 91 ARG A CA 1
ATOM 697 C C . ARG A 1 91 ? 7.723 -5.617 1.921 1.00 74.75 91 ARG A C 1
ATOM 699 O O . ARG A 1 91 ? 7.080 -5.154 0.983 1.00 74.75 91 ARG A O 1
ATOM 706 N N . HIS A 1 92 ? 9.036 -5.834 1.858 1.00 73.50 92 HIS A N 1
ATOM 707 C CA . HIS A 1 92 ? 9.787 -5.675 0.618 1.00 73.50 92 HIS A CA 1
ATOM 708 C C . HIS A 1 92 ? 9.499 -6.872 -0.287 1.00 73.50 92 HIS A C 1
ATOM 710 O O . HIS A 1 92 ? 9.787 -8.011 0.083 1.00 73.50 92 HIS A O 1
ATOM 716 N N . PHE A 1 93 ? 8.941 -6.621 -1.469 1.00 69.81 93 PHE A N 1
ATOM 717 C CA . PHE A 1 93 ? 8.763 -7.661 -2.472 1.00 69.81 93 PHE A CA 1
ATOM 718 C C . PHE A 1 93 ? 9.916 -7.620 -3.471 1.00 69.81 93 PHE A C 1
ATOM 720 O O . PHE A 1 93 ? 10.080 -6.650 -4.211 1.00 69.81 93 PHE A O 1
ATOM 727 N N . ILE A 1 94 ? 10.706 -8.688 -3.498 1.00 66.12 94 ILE A N 1
ATOM 728 C CA . ILE A 1 94 ? 11.766 -8.891 -4.483 1.00 66.12 94 ILE A CA 1
ATOM 729 C C . ILE A 1 94 ? 11.232 -9.899 -5.497 1.00 66.12 94 ILE A C 1
ATOM 731 O O . ILE A 1 94 ? 10.804 -10.991 -5.120 1.00 66.12 94 ILE A O 1
ATOM 735 N N . TRP A 1 95 ? 11.255 -9.551 -6.784 1.00 59.19 95 TRP A N 1
ATOM 736 C CA . TRP A 1 95 ? 11.002 -10.537 -7.833 1.00 59.19 95 TRP A CA 1
ATOM 737 C C . TRP A 1 95 ? 12.095 -11.608 -7.769 1.00 59.19 95 TRP A C 1
ATOM 739 O O . TRP A 1 95 ? 13.236 -11.343 -8.141 1.00 59.19 95 TRP A O 1
ATOM 749 N N . ARG A 1 96 ? 11.756 -12.810 -7.288 1.00 61.09 96 ARG A N 1
ATOM 750 C CA . ARG A 1 96 ? 12.669 -13.966 -7.357 1.00 61.09 96 ARG A CA 1
ATOM 751 C C . ARG A 1 96 ? 12.816 -14.458 -8.795 1.00 61.09 96 ARG A C 1
ATOM 753 O O . ARG A 1 96 ? 13.905 -14.829 -9.212 1.00 61.09 96 ARG A O 1
ATOM 760 N N . VAL A 1 97 ? 11.727 -14.392 -9.560 1.00 65.62 97 VAL A N 1
ATOM 761 C CA . VAL A 1 97 ? 11.721 -14.693 -10.990 1.00 65.62 97 VAL A CA 1
ATOM 762 C C . VAL A 1 97 ? 12.045 -13.410 -11.739 1.00 65.62 97 VAL A C 1
ATOM 764 O O . VAL A 1 97 ? 11.219 -12.500 -11.819 1.00 65.62 97 VAL A O 1
ATOM 767 N N . LYS A 1 98 ? 13.262 -13.321 -12.278 1.00 61.59 98 LYS A N 1
ATOM 768 C CA . LYS A 1 98 ? 13.558 -12.313 -13.296 1.00 61.59 98 LYS A CA 1
ATOM 769 C C . LYS A 1 98 ? 12.699 -12.664 -14.515 1.00 61.59 98 LYS A C 1
ATOM 771 O O . LYS A 1 98 ? 12.856 -13.774 -15.023 1.00 61.59 98 LYS A O 1
ATOM 776 N N . PRO A 1 99 ? 11.782 -11.789 -14.966 1.00 69.81 99 PRO A N 1
ATOM 777 C CA . PRO A 1 99 ? 10.994 -12.082 -16.152 1.00 69.81 99 PRO A CA 1
ATOM 778 C C . PRO A 1 99 ? 11.951 -12.355 -17.310 1.00 69.81 99 PRO A C 1
ATOM 780 O O . PRO A 1 99 ? 12.906 -11.599 -17.521 1.00 69.81 99 PRO A O 1
ATOM 783 N N . ALA A 1 100 ? 11.721 -13.458 -18.021 1.00 79.06 100 ALA A N 1
ATOM 784 C CA . ALA A 1 100 ? 12.527 -13.803 -19.179 1.00 79.06 100 ALA A CA 1
ATOM 785 C C . ALA A 1 100 ? 12.486 -12.641 -20.182 1.00 79.06 100 ALA A C 1
ATOM 787 O O . ALA A 1 100 ? 11.441 -12.021 -20.410 1.00 79.06 100 ALA A O 1
ATOM 788 N N . LEU A 1 101 ? 13.640 -12.311 -20.763 1.00 81.50 101 LEU A N 1
ATOM 789 C CA . LEU A 1 101 ? 13.753 -11.233 -21.738 1.00 81.50 101 LEU A CA 1
ATOM 790 C C . LEU A 1 101 ? 13.111 -11.675 -23.062 1.00 81.50 101 LEU A C 1
ATOM 792 O O . LEU A 1 101 ? 13.789 -12.151 -23.972 1.00 81.50 101 LEU A O 1
ATOM 796 N N . THR A 1 102 ? 11.790 -11.539 -23.147 1.00 87.38 102 THR A N 1
ATOM 797 C CA . THR A 1 102 ? 11.007 -11.799 -24.358 1.00 87.38 102 THR A CA 1
ATOM 798 C C . THR A 1 102 ? 11.413 -10.861 -25.500 1.00 87.38 102 THR A C 1
ATOM 800 O O . THR A 1 102 ? 11.983 -9.785 -25.284 1.00 87.38 102 THR A O 1
ATOM 803 N N . GLY A 1 103 ? 11.095 -11.248 -26.740 1.00 88.25 103 GLY A N 1
ATOM 804 C CA . GLY A 1 103 ? 11.344 -10.417 -27.923 1.00 88.25 103 GLY A CA 1
ATOM 805 C C . GLY A 1 103 ? 10.689 -9.032 -27.833 1.00 88.25 103 GLY A C 1
ATOM 806 O O . GLY A 1 103 ? 11.320 -8.035 -28.174 1.00 88.25 103 GLY A O 1
ATOM 807 N N . SER A 1 104 ? 9.481 -8.944 -27.267 1.00 84.69 104 SER A N 1
ATOM 808 C CA . SER A 1 104 ? 8.781 -7.671 -27.039 1.00 84.69 104 SER A CA 1
ATOM 809 C C . SER A 1 104 ? 9.548 -6.728 -26.105 1.00 84.69 104 SER A C 1
ATOM 811 O O . SER A 1 104 ? 9.672 -5.539 -26.399 1.00 84.69 104 SER A O 1
ATOM 813 N N . HIS A 1 105 ? 10.148 -7.252 -25.029 1.00 86.56 105 HIS A N 1
ATOM 814 C CA . HIS A 1 105 ? 10.997 -6.460 -24.135 1.00 86.56 105 HIS A CA 1
ATOM 815 C C . HIS A 1 105 ? 12.263 -5.949 -24.838 1.00 86.56 105 HIS A C 1
ATOM 817 O O . HIS A 1 105 ? 12.717 -4.841 -24.547 1.00 86.56 105 HIS A O 1
ATOM 823 N N . LYS A 1 106 ? 12.842 -6.730 -25.764 1.00 90.00 106 LYS A N 1
ATOM 824 C CA . LYS A 1 106 ? 14.000 -6.293 -26.564 1.00 90.00 106 LYS A CA 1
ATOM 825 C C . LYS A 1 106 ? 13.626 -5.122 -27.470 1.00 90.00 106 LYS A C 1
ATOM 827 O O . LYS A 1 106 ? 14.334 -4.118 -27.469 1.00 90.00 106 LYS A O 1
ATOM 832 N N . LEU A 1 107 ? 12.494 -5.225 -28.168 1.00 90.31 107 LEU A N 1
ATOM 833 C CA . LEU A 1 107 ? 11.989 -4.158 -29.033 1.00 90.31 107 LEU A CA 1
ATOM 834 C C . LEU A 1 107 ? 11.725 -2.876 -28.241 1.00 90.31 107 LEU A C 1
ATOM 836 O O . LEU A 1 107 ? 12.273 -1.842 -28.595 1.00 90.31 107 LEU A O 1
ATOM 840 N N . GLN A 1 108 ? 11.006 -2.944 -27.114 1.00 85.25 108 GLN A N 1
ATOM 841 C CA . GLN A 1 108 ? 10.765 -1.765 -26.268 1.00 85.25 108 GLN A CA 1
ATOM 842 C C . GLN A 1 108 ? 12.057 -1.089 -25.795 1.00 85.25 108 GLN A C 1
ATOM 844 O O . GLN A 1 108 ? 12.140 0.139 -25.784 1.00 85.25 108 GLN A O 1
ATOM 849 N N . ARG A 1 109 ? 13.074 -1.869 -25.406 1.00 88.44 109 ARG A N 1
ATOM 850 C CA . ARG A 1 109 ? 14.373 -1.318 -24.992 1.00 88.44 109 ARG A CA 1
ATOM 851 C C . ARG A 1 109 ? 15.091 -0.621 -26.144 1.00 88.44 109 ARG A C 1
ATOM 853 O O . ARG A 1 109 ? 15.645 0.453 -25.929 1.00 88.44 109 ARG A O 1
ATOM 860 N N .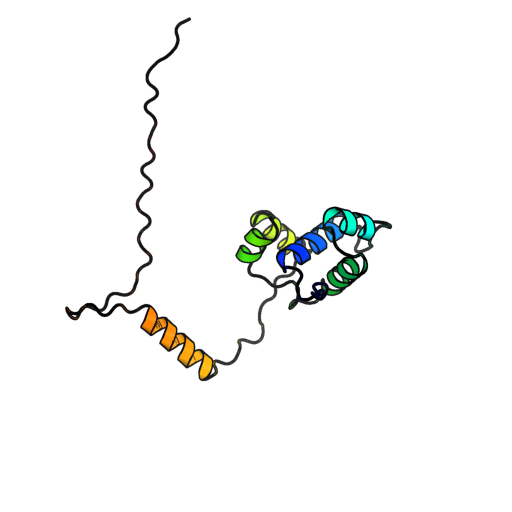 LEU A 1 110 ? 15.055 -1.198 -27.345 1.00 88.75 110 LEU A N 1
ATOM 861 C CA . LEU A 1 110 ? 15.617 -0.582 -28.549 1.00 88.75 110 LEU A CA 1
ATOM 862 C C . LEU A 1 110 ? 14.863 0.693 -28.933 1.00 88.75 110 LEU A C 1
ATOM 864 O O . LEU A 1 110 ? 15.495 1.712 -29.188 1.00 88.75 110 LEU A O 1
ATOM 868 N N . THR A 1 111 ? 13.529 0.673 -28.902 1.00 88.56 111 THR A N 1
ATOM 869 C CA . THR A 1 111 ? 12.694 1.856 -29.148 1.00 88.56 111 THR A CA 1
ATOM 870 C C . THR A 1 111 ? 13.019 2.973 -28.161 1.00 88.56 111 THR A C 1
ATOM 872 O O . THR A 1 111 ? 13.195 4.119 -28.566 1.00 88.56 111 THR A O 1
ATOM 875 N N . TRP A 1 112 ? 13.157 2.648 -26.871 1.00 86.12 112 TRP A N 1
ATOM 876 C CA . TRP A 1 112 ? 13.549 3.624 -25.858 1.00 86.12 112 TRP A CA 1
ATOM 877 C C . TRP A 1 112 ? 14.958 4.170 -26.109 1.00 86.12 112 TRP A C 1
ATOM 879 O O . TRP A 1 112 ? 15.147 5.381 -26.059 1.00 86.12 112 TRP A O 1
ATOM 889 N N . ALA A 1 113 ? 15.930 3.308 -26.421 1.00 84.50 113 ALA A N 1
ATOM 890 C CA . ALA A 1 113 ? 17.302 3.725 -26.706 1.00 84.50 113 ALA A CA 1
ATOM 891 C C . ALA A 1 113 ? 17.367 4.663 -27.920 1.00 84.50 113 ALA A C 1
ATOM 893 O O . ALA A 1 113 ? 17.979 5.724 -27.836 1.00 84.50 113 ALA A O 1
ATOM 894 N N . LEU A 1 114 ? 16.670 4.323 -29.008 1.00 82.75 114 LEU A N 1
ATOM 895 C CA . LEU A 1 114 ? 16.572 5.168 -30.199 1.00 82.75 114 LEU A CA 1
ATOM 896 C C . LEU A 1 114 ? 15.922 6.522 -29.892 1.00 82.75 114 LEU A C 1
ATOM 898 O O . LEU A 1 114 ? 16.382 7.536 -30.403 1.00 82.75 114 LEU A O 1
ATOM 902 N N . ALA A 1 115 ? 14.914 6.564 -29.016 1.00 81.69 115 ALA A N 1
ATOM 903 C CA . ALA A 1 115 ? 14.276 7.813 -28.598 1.00 81.69 115 ALA A CA 1
ATOM 904 C C . ALA A 1 115 ? 15.197 8.741 -27.776 1.00 81.69 115 ALA A C 1
ATOM 906 O O . ALA A 1 115 ? 14.924 9.937 -27.671 1.00 81.69 115 ALA A O 1
ATOM 907 N N . GLN A 1 116 ? 16.275 8.213 -27.183 1.00 76.19 116 GLN A N 1
ATOM 908 C CA . GLN A 1 116 ? 17.271 9.002 -26.444 1.00 76.19 116 GLN A CA 1
ATOM 909 C C . GLN A 1 116 ? 18.449 9.475 -27.312 1.00 76.19 116 GLN A C 1
ATOM 911 O O . GLN A 1 116 ? 19.248 10.291 -26.847 1.00 76.19 116 GLN A O 1
ATOM 916 N N . VAL A 1 117 ? 18.570 8.985 -28.550 1.00 76.19 117 VAL A N 1
ATOM 917 C CA . VAL A 1 117 ? 19.606 9.415 -29.497 1.00 76.19 117 VAL A CA 1
ATOM 918 C C . VAL A 1 117 ? 19.063 10.587 -30.307 1.00 76.19 117 VAL A C 1
ATOM 920 O O . VAL A 1 117 ? 18.188 10.417 -31.155 1.00 76.19 117 VAL A O 1
ATOM 923 N N . GLN A 1 118 ? 19.581 11.790 -30.058 1.00 65.00 118 GLN A N 1
ATOM 924 C CA . GLN A 1 118 ? 19.343 12.920 -30.953 1.00 65.00 118 GLN A CA 1
ATOM 925 C C . GLN A 1 118 ? 20.286 12.782 -32.152 1.00 65.00 118 GLN A C 1
ATOM 927 O O . GLN A 1 118 ? 21.478 12.531 -31.985 1.00 65.00 118 GLN A O 1
ATOM 932 N N . ARG A 1 119 ? 19.742 12.905 -33.367 1.00 62.31 119 ARG A N 1
ATOM 933 C CA . ARG A 1 119 ? 20.510 12.921 -34.619 1.00 62.31 119 ARG A CA 1
ATOM 934 C C . ARG A 1 119 ? 20.597 14.368 -35.117 1.00 62.31 119 ARG A C 1
ATOM 936 O O . ARG A 1 119 ? 19.721 14.771 -35.881 1.00 62.31 119 ARG A O 1
ATOM 943 N N . PRO A 1 120 ? 21.552 15.186 -34.644 1.00 59.78 120 PRO A N 1
ATOM 944 C CA . PRO A 1 120 ? 21.813 16.467 -35.282 1.00 59.78 120 PRO A CA 1
ATOM 945 C C . PRO A 1 120 ? 22.376 16.229 -36.691 1.00 59.78 120 PRO A C 1
ATOM 947 O O . PRO A 1 120 ? 23.044 15.225 -36.946 1.00 59.78 120 PRO A O 1
ATOM 950 N N . ILE A 1 121 ? 22.063 17.148 -37.602 1.00 57.31 121 ILE A N 1
ATOM 951 C CA . ILE A 1 121 ? 22.354 17.060 -39.044 1.00 57.31 121 ILE A CA 1
ATOM 952 C C . ILE A 1 121 ? 23.875 17.003 -39.311 1.00 57.31 121 ILE A C 1
ATOM 954 O O . ILE A 1 121 ? 24.302 16.452 -40.320 1.00 57.31 121 ILE A O 1
ATOM 958 N N . ASP A 1 122 ? 24.691 17.432 -38.344 1.00 57.81 122 ASP A N 1
ATOM 959 C CA . ASP A 1 122 ? 26.147 17.583 -38.464 1.00 57.81 122 ASP A CA 1
ATOM 960 C C . ASP A 1 122 ? 26.955 16.332 -38.043 1.00 57.81 122 ASP A C 1
ATOM 962 O O . ASP A 1 122 ? 28.157 16.401 -37.798 1.00 57.81 122 ASP A O 1
ATOM 966 N N . GLY A 1 123 ? 26.313 15.163 -37.930 1.00 58.12 123 GLY A N 1
ATOM 967 C CA . GLY A 1 123 ? 27.000 13.864 -37.813 1.00 58.12 123 GLY A CA 1
ATOM 968 C C . GLY A 1 123 ? 27.529 13.473 -36.424 1.00 58.12 123 GLY A C 1
ATOM 969 O O . GLY A 1 123 ? 28.003 12.349 -36.252 1.00 58.12 123 GLY A O 1
ATOM 970 N N . ALA A 1 124 ? 27.413 14.329 -35.405 1.00 57.66 124 ALA A N 1
ATOM 971 C CA . ALA A 1 124 ? 27.810 13.995 -34.034 1.00 57.66 124 ALA A CA 1
ATOM 972 C C . ALA A 1 124 ? 26.643 13.385 -33.231 1.00 57.66 124 ALA A C 1
ATOM 974 O O . ALA A 1 124 ? 25.666 14.061 -32.914 1.00 57.66 124 ALA A O 1
ATOM 975 N N . PHE A 1 125 ? 26.738 12.106 -32.852 1.00 56.59 125 PHE A N 1
ATOM 976 C CA . PHE A 1 125 ? 25.740 11.465 -31.987 1.00 56.59 125 PHE A CA 1
ATOM 977 C C . PHE A 1 125 ? 25.847 11.995 -30.554 1.00 56.59 125 PHE A C 1
ATOM 979 O O . PHE A 1 125 ? 26.795 11.679 -29.836 1.00 56.59 125 PHE A O 1
ATOM 986 N N . THR A 1 126 ? 24.853 12.761 -30.106 1.00 57.91 126 THR A N 1
ATOM 987 C CA . THR A 1 126 ? 24.755 13.187 -28.708 1.00 57.91 126 THR A CA 1
ATOM 988 C C . THR A 1 126 ? 23.679 12.373 -27.994 1.00 57.91 126 THR A C 1
ATOM 990 O O . THR A 1 126 ? 22.514 12.310 -28.396 1.00 57.91 126 THR A O 1
ATOM 993 N N . PHE A 1 127 ? 24.072 11.698 -26.913 1.00 53.88 127 PHE A N 1
ATOM 994 C CA . PHE A 1 127 ? 23.103 11.121 -25.989 1.00 53.88 127 PHE A CA 1
ATOM 995 C C . PHE A 1 127 ? 22.455 12.254 -25.208 1.00 53.88 127 PHE A C 1
ATOM 997 O O . PHE A 1 127 ? 23.146 13.167 -24.750 1.00 53.88 127 PHE A O 1
ATOM 1004 N N . ARG A 1 128 ? 21.134 12.183 -25.028 1.00 54.81 128 ARG A N 1
ATOM 1005 C CA . ARG A 1 128 ? 20.380 13.135 -24.210 1.00 54.81 128 ARG A CA 1
ATOM 1006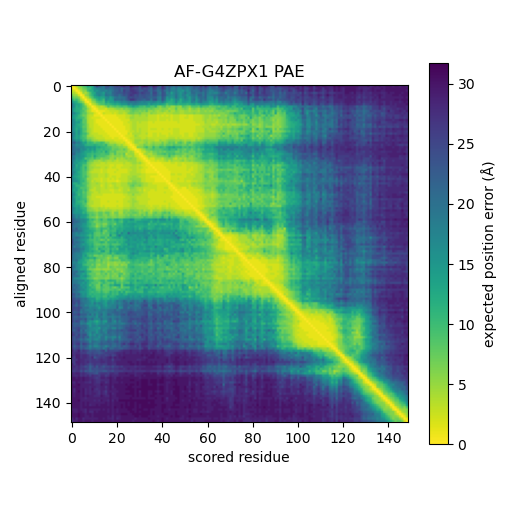 C C . ARG A 1 128 ? 20.841 13.028 -22.750 1.00 54.81 128 ARG A C 1
ATOM 1008 O O . ARG A 1 128 ? 20.271 12.287 -21.953 1.00 54.81 128 ARG A O 1
ATOM 1015 N N . THR A 1 129 ? 21.907 13.735 -22.386 1.00 55.03 129 T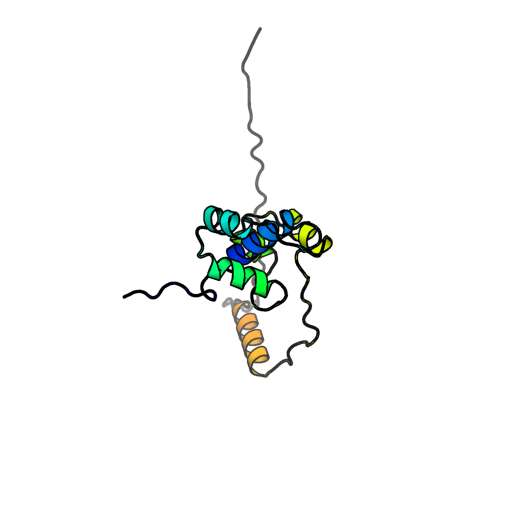HR A N 1
ATOM 1016 C CA . THR A 1 129 ? 22.293 13.891 -20.988 1.00 55.03 129 THR A CA 1
ATOM 1017 C C . THR A 1 129 ? 21.192 14.700 -20.318 1.00 55.03 129 THR A C 1
ATOM 1019 O O . THR A 1 129 ? 20.699 15.696 -20.855 1.00 55.03 129 THR A O 1
ATOM 1022 N N . ALA A 1 130 ? 20.718 14.222 -19.167 1.00 47.62 130 ALA A N 1
ATOM 1023 C CA . ALA A 1 130 ? 19.788 14.991 -18.359 1.00 47.62 130 ALA A CA 1
ATOM 1024 C C . ALA A 1 130 ? 20.402 16.380 -18.147 1.00 47.62 130 ALA A C 1
ATOM 1026 O O . ALA A 1 130 ? 21.522 16.483 -17.648 1.00 47.62 130 ALA A O 1
ATOM 1027 N N . LYS A 1 131 ? 19.675 17.415 -18.587 1.00 47.38 131 LYS A N 1
ATOM 1028 C CA . LYS A 1 131 ? 20.025 18.835 -18.470 1.00 47.38 131 LYS A CA 1
ATOM 1029 C C . LYS A 1 131 ? 20.766 19.060 -17.142 1.0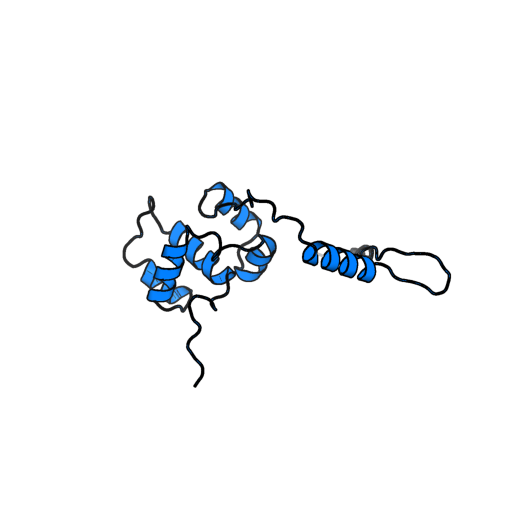0 47.38 131 LYS A C 1
ATOM 1031 O O . LYS A 1 131 ? 20.170 18.750 -16.103 1.00 47.38 131 LYS A O 1
ATOM 1036 N N . PRO A 1 132 ? 22.026 19.540 -17.128 1.00 41.38 132 PRO A N 1
ATOM 1037 C CA . PRO A 1 132 ? 22.674 19.867 -15.868 1.00 41.38 132 PRO A CA 1
ATOM 1038 C C . PRO A 1 132 ? 21.758 20.846 -15.135 1.00 41.38 132 PRO A C 1
ATOM 1040 O O . PRO A 1 132 ? 21.299 21.836 -15.715 1.00 41.38 132 PRO A O 1
ATOM 1043 N N . ARG A 1 133 ? 21.401 20.522 -13.885 1.00 41.22 133 ARG A N 1
ATOM 1044 C CA . ARG A 1 133 ? 20.704 21.477 -13.023 1.00 41.22 133 ARG A CA 1
ATOM 1045 C C . ARG A 1 133 ? 21.598 22.706 -12.962 1.00 41.22 133 ARG A C 1
ATOM 1047 O O . ARG A 1 133 ? 22.720 22.607 -12.472 1.00 41.22 133 ARG A O 1
ATOM 1054 N N . LEU A 1 134 ? 21.105 23.825 -13.489 1.00 49.72 134 LEU A N 1
ATOM 1055 C CA . LEU A 1 134 ? 21.710 25.134 -13.273 1.00 49.72 134 LEU A CA 1
ATOM 1056 C C . LEU A 1 134 ? 22.020 25.267 -11.774 1.00 49.72 134 LEU A C 1
ATOM 1058 O O . LEU A 1 134 ? 21.167 24.879 -10.962 1.00 49.72 134 LEU A O 1
ATOM 1062 N N . PRO A 1 135 ? 23.207 25.763 -11.387 1.00 41.53 135 PRO A N 1
ATOM 1063 C CA . PRO A 1 135 ? 23.468 26.058 -9.992 1.00 41.53 135 PRO A CA 1
ATOM 1064 C C . PRO A 1 135 ? 22.391 27.042 -9.535 1.00 41.53 135 PRO A C 1
ATOM 1066 O O . PRO A 1 135 ? 22.228 28.114 -10.110 1.00 41.53 135 PRO A O 1
ATOM 1069 N N . THR A 1 136 ? 21.601 26.653 -8.535 1.00 50.00 136 THR A N 1
ATOM 1070 C CA . THR A 1 136 ? 20.722 27.587 -7.840 1.00 50.00 136 THR A CA 1
ATOM 1071 C C . THR A 1 136 ? 21.631 28.600 -7.167 1.00 50.00 136 THR A C 1
ATOM 1073 O O . THR A 1 136 ? 22.222 28.302 -6.126 1.00 50.00 136 THR A O 1
ATOM 1076 N N . THR A 1 137 ? 21.790 29.768 -7.783 1.00 42.47 137 THR A N 1
ATOM 1077 C CA . THR A 1 137 ? 22.409 30.929 -7.159 1.00 42.47 137 THR A CA 1
ATOM 1078 C C . THR A 1 137 ? 21.634 31.183 -5.873 1.00 42.47 137 THR A C 1
ATOM 1080 O O . THR A 1 137 ? 20.475 31.595 -5.912 1.00 42.47 137 THR A O 1
ATOM 1083 N N . LYS A 1 138 ? 22.235 30.857 -4.723 1.00 43.16 138 LYS A N 1
ATOM 1084 C CA . LYS A 1 138 ? 21.752 31.349 -3.435 1.00 43.16 138 LYS A CA 1
ATOM 1085 C C . LYS A 1 138 ? 21.816 32.866 -3.538 1.00 43.16 138 LYS A C 1
ATOM 1087 O O . LYS A 1 138 ? 22.904 33.432 -3.497 1.00 43.16 138 LYS A O 1
ATOM 1092 N N . GLN A 1 139 ? 20.667 33.508 -3.718 1.00 39.78 139 GLN A N 1
ATOM 1093 C CA . GLN A 1 139 ? 20.541 34.926 -3.433 1.00 39.78 139 GLN A CA 1
ATOM 1094 C C . GLN A 1 139 ? 20.737 35.060 -1.924 1.00 39.78 139 GLN A C 1
ATOM 1096 O O . GLN A 1 139 ? 19.828 34.805 -1.137 1.00 39.78 139 GLN A O 1
ATOM 1101 N N . PHE A 1 140 ? 21.972 35.343 -1.515 1.00 37.94 140 PHE A N 1
ATOM 1102 C CA . PHE A 1 140 ? 22.221 35.947 -0.219 1.00 37.94 140 PHE A CA 1
ATOM 1103 C C . PHE A 1 140 ? 21.523 37.303 -0.262 1.00 37.94 140 PHE A C 1
ATOM 1105 O O . PHE A 1 140 ? 21.969 38.212 -0.959 1.00 37.94 140 PHE A O 1
ATOM 1112 N N . GLY A 1 141 ? 20.376 37.382 0.409 1.00 37.75 141 GLY A N 1
ATOM 1113 C CA . GLY A 1 141 ? 19.698 38.637 0.676 1.00 37.75 141 GLY A CA 1
ATOM 1114 C C . GLY A 1 141 ? 20.649 39.545 1.440 1.00 37.75 141 GLY A C 1
ATOM 1115 O O . GLY A 1 141 ? 21.085 39.232 2.546 1.00 37.75 141 GLY A O 1
ATOM 1116 N N . SER A 1 142 ? 21.008 40.643 0.798 1.00 48.22 142 SER A N 1
ATOM 1117 C CA . SER A 1 142 ? 21.592 41.820 1.409 1.00 48.22 142 SER A CA 1
ATOM 1118 C C . SER A 1 142 ? 20.541 42.482 2.304 1.00 48.22 142 SER A C 1
ATOM 1120 O O . SER A 1 142 ? 19.814 43.355 1.838 1.00 48.22 142 SER A O 1
ATOM 1122 N N . ASP A 1 143 ? 20.454 42.080 3.573 1.00 39.19 143 ASP A N 1
ATOM 1123 C CA . ASP A 1 143 ? 19.742 42.862 4.589 1.00 39.19 143 ASP A CA 1
ATOM 1124 C C . ASP A 1 143 ? 20.722 43.840 5.232 1.00 39.19 143 ASP A C 1
ATOM 1126 O O . ASP A 1 143 ? 21.359 43.594 6.258 1.00 39.19 143 ASP A O 1
ATOM 1130 N N . GLY A 1 144 ? 20.861 44.976 4.555 1.00 41.00 144 GLY A N 1
ATOM 1131 C CA . GLY A 1 144 ? 21.368 46.190 5.155 1.00 41.00 144 GLY A CA 1
ATOM 1132 C C . GLY A 1 144 ? 20.294 46.818 6.041 1.00 41.00 144 GLY A C 1
ATOM 1133 O O . GLY A 1 144 ? 19.272 47.276 5.547 1.00 41.00 144 GLY A O 1
ATOM 1134 N N . SER A 1 145 ? 20.628 46.930 7.326 1.00 41.50 145 SER A N 1
ATOM 1135 C CA . SER A 1 145 ? 20.277 48.050 8.204 1.00 41.50 145 SER A CA 1
ATOM 1136 C C . SER A 1 145 ? 18.808 48.227 8.612 1.00 41.50 145 SER A C 1
ATOM 1138 O O . SER A 1 145 ? 17.994 48.726 7.838 1.00 41.50 145 SER A O 1
ATOM 1140 N N . ARG A 1 146 ? 18.510 47.940 9.895 1.00 38.44 146 ARG A N 1
ATOM 1141 C CA . ARG A 1 146 ? 17.532 48.669 10.737 1.00 38.44 146 ARG A CA 1
ATOM 1142 C C . ARG A 1 146 ? 17.461 48.096 12.167 1.00 38.44 146 ARG A C 1
ATOM 1144 O O . ARG A 1 146 ? 16.806 47.086 12.380 1.00 38.44 146 ARG A O 1
ATOM 1151 N N . PHE A 1 147 ? 18.122 48.741 13.134 1.00 40.12 147 PHE A N 1
ATOM 1152 C CA . PHE A 1 147 ? 17.493 49.481 14.251 1.00 40.12 147 PHE A CA 1
ATOM 1153 C C . PHE A 1 147 ? 18.442 49.690 15.448 1.00 40.12 147 PHE A C 1
ATOM 1155 O O . PHE A 1 147 ? 18.923 48.750 16.068 1.00 40.12 147 PHE A O 1
ATOM 1162 N N . ASN A 1 148 ? 18.630 50.974 15.765 1.00 38.62 148 ASN A N 1
ATOM 1163 C CA . ASN A 1 148 ? 19.056 51.545 17.042 1.00 38.62 148 ASN A CA 1
ATOM 1164 C C . ASN A 1 148 ? 18.054 51.204 18.163 1.00 38.62 148 ASN A C 1
ATOM 1166 O O . ASN A 1 148 ? 16.876 51.534 18.001 1.00 38.62 148 ASN A O 1
ATOM 1170 N N . ARG A 1 149 ? 18.521 50.680 19.302 1.00 39.22 149 ARG A N 1
ATOM 1171 C CA . ARG A 1 149 ? 18.443 51.301 20.645 1.00 39.22 149 ARG A CA 1
ATOM 1172 C C . ARG A 1 149 ? 19.060 50.395 21.702 1.00 39.22 149 ARG A C 1
ATOM 1174 O O . ARG A 1 149 ? 18.786 49.179 21.645 1.00 39.22 149 ARG A O 1
#

Solvent-accessible surface area (backbone atoms only — not comparable to full-atom values): 9635 Å² total; per-residue (Å²): 134,89,77,80,79,48,84,85,66,56,56,52,22,56,52,47,46,50,47,53,57,51,53,76,65,31,56,95,86,43,75,55,88,62,51,63,61,50,48,23,67,74,70,73,48,52,62,68,53,54,52,51,52,56,67,41,74,81,43,68,80,73,67,64,66,56,65,69,57,35,28,74,51,42,77,46,54,58,72,56,54,52,48,35,42,71,72,59,80,37,79,86,83,74,76,84,69,73,78,75,87,44,70,68,59,52,50,54,51,51,54,52,54,54,73,41,51,49,80,54,93,84,75,59,83,44,70,71,66,78,75,78,77,73,81,78,76,77,78,76,79,82,82,77,86,91,83,93,131

Radius of gyration: 24.37 Å; Cα contacts (8 Å, |Δi|>4): 102; chains: 1; bounding box: 53×66×60 Å

pLDDT: mean 70.02, std 15.8, range [37.12, 90.31]

Nearest PDB structures (foldseek):
  4j2n-assembly1_B  TM=5.590E-01  e=3.051E+00  Pukovnikvirus pukovnik
  2es9-assembly1_A  TM=3.310E-01  e=9.497E+00  Salmonella enterica subsp. enterica serovar Typhimurium str. LT2

Mean predicted aligned error: 16.61 Å

Sequence (149 aa):
MPRTVGAKDITPGVRVAVVVFIDTLSKEGRLPYGTIVRAKKLFKLSRAAVETIWGLRGDPVVLREALRALEAASAISRSTLHRHLKSKVLRHFIWRVKPALTGSHKLQRLTWALAQVQRPIDGAFTFRTAKPRLPTTKQFGSDGSRFNR

Organism: Phytophthora sojae (strain P6497) (NCBI:txid1094619)